Protein AF-A0A3C1L4T0-F1 (afdb_monomer_lite)

pLDDT: mean 92.19, std 10.19, range [40.47, 98.19]

Structure (mmCIF, N/CA/C/O backbone):
data_AF-A0A3C1L4T0-F1
#
_entry.id   AF-A0A3C1L4T0-F1
#
loop_
_atom_site.group_PDB
_atom_site.id
_atom_site.type_symbol
_atom_site.label_atom_id
_atom_site.label_alt_id
_atom_site.label_comp_id
_atom_site.label_asym_id
_atom_site.label_entity_id
_atom_site.label_seq_id
_atom_site.pdbx_PDB_ins_code
_atom_site.Cartn_x
_atom_site.Cartn_y
_atom_site.Cartn_z
_atom_site.occupancy
_atom_site.B_iso_or_equiv
_atom_site.auth_seq_id
_atom_site.auth_comp_id
_atom_site.auth_asym_id
_atom_site.auth_atom_id
_atom_site.pdbx_PDB_model_num
ATOM 1 N N . MET A 1 1 ? -17.740 17.058 27.871 1.00 40.47 1 MET A N 1
ATOM 2 C CA . MET A 1 1 ? -17.571 17.567 26.497 1.00 40.47 1 MET A CA 1
ATOM 3 C C . MET A 1 1 ? -17.687 16.342 25.612 1.00 40.47 1 MET A C 1
ATOM 5 O O . MET A 1 1 ? -16.802 15.506 25.686 1.00 40.47 1 MET A O 1
ATOM 9 N N . GLY A 1 2 ? -18.850 16.123 24.993 1.00 52.62 2 GLY A N 1
ATOM 10 C CA . GLY A 1 2 ? -19.075 14.920 24.187 1.00 52.62 2 GLY A CA 1
ATOM 11 C C . GLY A 1 2 ? -18.185 14.979 22.956 1.00 52.62 2 GLY A C 1
ATOM 12 O O . GLY A 1 2 ? -18.142 16.024 22.306 1.00 52.62 2 GLY A O 1
ATOM 13 N N . GLU A 1 3 ? -17.434 13.915 22.689 1.00 60.03 3 GLU A N 1
ATOM 14 C CA . GLU A 1 3 ? -16.680 13.828 21.445 1.00 60.03 3 GLU A CA 1
ATOM 15 C C . GLU A 1 3 ? -17.663 13.905 20.272 1.00 60.03 3 GLU A C 1
ATOM 17 O O . GLU A 1 3 ? -18.729 13.282 20.336 1.00 60.03 3 GLU A O 1
ATOM 22 N N . PRO A 1 4 ? -17.377 14.705 19.231 1.00 52.59 4 PRO A N 1
ATOM 23 C CA . PRO A 1 4 ? -18.195 14.681 18.036 1.00 52.59 4 PRO A CA 1
ATOM 24 C C . PRO A 1 4 ? -18.085 13.274 17.446 1.00 52.59 4 PRO A C 1
ATOM 26 O O . PRO A 1 4 ? -17.021 12.884 16.976 1.00 52.59 4 PRO A O 1
ATOM 29 N N . ALA A 1 5 ? -19.175 12.508 17.503 1.00 61.94 5 ALA A N 1
ATOM 30 C CA . ALA A 1 5 ? -19.269 11.251 16.779 1.00 61.94 5 ALA A CA 1
ATOM 31 C C . ALA A 1 5 ? -19.066 11.580 15.296 1.00 61.94 5 ALA A C 1
ATOM 33 O O . ALA A 1 5 ? -19.845 12.340 14.721 1.00 61.94 5 ALA A O 1
ATOM 34 N N . SER A 1 6 ? -17.974 11.109 14.699 1.00 64.38 6 SER A N 1
ATOM 35 C CA . SER A 1 6 ? -17.756 11.294 13.272 1.00 64.38 6 SER A CA 1
ATOM 36 C C . SER A 1 6 ? -18.768 10.454 12.499 1.00 64.38 6 SER A C 1
ATOM 38 O O . SER A 1 6 ? -18.913 9.266 12.766 1.00 64.38 6 SER A O 1
ATOM 40 N N . ASP A 1 7 ? -19.411 11.035 11.484 1.00 84.69 7 ASP A N 1
ATOM 41 C CA . ASP A 1 7 ? -20.343 10.318 10.591 1.00 84.69 7 ASP A CA 1
ATOM 42 C C . ASP A 1 7 ? -19.655 9.237 9.724 1.00 84.69 7 ASP A C 1
ATOM 44 O O . ASP A 1 7 ? -20.296 8.583 8.901 1.00 84.69 7 ASP A O 1
ATOM 48 N N . PHE A 1 8 ? -18.338 9.054 9.866 1.00 91.00 8 PHE A N 1
ATOM 49 C CA . PHE A 1 8 ? -17.548 8.063 9.144 1.00 91.00 8 PHE A CA 1
ATOM 50 C C . PHE A 1 8 ? -16.869 7.082 10.104 1.00 91.00 8 PHE A C 1
ATOM 52 O O . PHE A 1 8 ? -16.424 7.461 11.187 1.00 91.00 8 PHE A O 1
ATOM 59 N N . VAL A 1 9 ? -16.724 5.837 9.639 1.00 92.81 9 VAL A N 1
ATOM 60 C CA . VAL A 1 9 ? -15.896 4.795 10.275 1.00 92.81 9 VAL A CA 1
ATOM 61 C C . VAL A 1 9 ? -14.482 4.792 9.684 1.00 92.81 9 VAL A C 1
ATOM 63 O O . VAL A 1 9 ? -13.499 4.702 10.409 1.00 92.81 9 VAL A O 1
ATOM 66 N N . VAL A 1 10 ? -14.365 4.960 8.360 1.00 94.56 10 VAL A N 1
ATOM 67 C CA . VAL A 1 10 ? -13.079 5.067 7.655 1.00 94.56 10 VAL A CA 1
ATOM 68 C C . VAL A 1 10 ? -13.094 6.263 6.706 1.00 94.56 10 VAL A C 1
ATOM 70 O O . VAL A 1 10 ? -14.000 6.399 5.885 1.00 94.56 10 VAL A O 1
ATOM 73 N N . LEU A 1 11 ? -12.057 7.101 6.780 1.00 94.38 11 LEU A N 1
ATOM 74 C CA . LEU A 1 11 ? -11.812 8.208 5.856 1.00 94.38 11 LEU A CA 1
ATOM 75 C C . LEU A 1 11 ? -10.565 7.920 5.013 1.00 94.38 11 LEU A C 1
ATOM 77 O O . LEU A 1 11 ? -9.466 7.785 5.543 1.00 94.38 11 LEU A O 1
ATOM 81 N N . LEU A 1 12 ? -10.729 7.872 3.689 1.00 94.25 12 LEU A N 1
ATOM 82 C CA . LEU A 1 12 ? -9.622 7.698 2.748 1.00 94.25 12 LEU A CA 1
ATOM 83 C C . LEU A 1 12 ? -9.167 9.053 2.197 1.00 94.25 12 LEU A C 1
ATOM 85 O O . LEU A 1 12 ? -9.952 9.776 1.584 1.00 94.25 12 LEU A O 1
ATOM 89 N N . VAL A 1 13 ? -7.881 9.369 2.359 1.00 93.56 13 VAL A N 1
ATOM 90 C CA . VAL A 1 13 ? -7.258 10.579 1.801 1.00 93.56 13 VAL A CA 1
ATOM 91 C C . VAL A 1 13 ? -6.346 10.186 0.638 1.00 93.56 13 VAL A C 1
ATOM 93 O O . VAL A 1 13 ? -5.248 9.674 0.835 1.00 93.56 13 VAL A O 1
ATOM 96 N N . GLY A 1 14 ? -6.813 10.421 -0.590 1.00 91.69 14 GLY A N 1
ATOM 97 C CA . GLY A 1 14 ? -6.089 10.123 -1.831 1.00 91.69 14 GLY A CA 1
ATOM 98 C C . GLY A 1 14 ? -5.597 11.376 -2.562 1.00 91.69 14 GLY A C 1
ATOM 99 O O . GLY A 1 14 ? -6.080 12.480 -2.329 1.00 91.69 14 GLY A O 1
ATOM 100 N N . GLY A 1 15 ? -4.621 11.211 -3.459 1.00 90.62 15 GLY A N 1
ATOM 101 C CA . GLY A 1 15 ? -4.013 12.317 -4.208 1.00 90.62 15 GLY A CA 1
ATOM 102 C C . GLY A 1 15 ? -2.585 12.023 -4.673 1.00 90.62 15 GLY A C 1
ATOM 103 O O . GLY A 1 15 ? -1.925 11.118 -4.156 1.00 90.62 15 GLY A O 1
ATOM 104 N N . ALA A 1 16 ? -2.095 12.797 -5.641 1.00 88.38 16 ALA A N 1
ATOM 105 C CA . ALA A 1 16 ? -0.748 12.646 -6.196 1.00 88.38 16 ALA A CA 1
ATOM 106 C C . ALA A 1 16 ? 0.356 12.873 -5.144 1.00 88.38 16 ALA A C 1
ATOM 108 O O . ALA A 1 16 ? 0.127 13.471 -4.086 1.00 88.38 16 ALA A O 1
ATOM 109 N N . SER A 1 17 ? 1.573 12.391 -5.410 1.00 85.62 17 SER A N 1
ATOM 110 C CA . SER A 1 17 ? 2.729 12.751 -4.577 1.00 85.62 17 SER A CA 1
ATOM 111 C C . SER A 1 17 ? 2.903 14.276 -4.547 1.00 85.62 17 SER A C 1
ATOM 113 O O . SER A 1 17 ? 2.654 14.951 -5.543 1.00 85.62 17 SER A O 1
ATOM 115 N N . GLY A 1 18 ? 3.242 14.831 -3.382 1.00 89.25 18 GLY A N 1
ATOM 116 C CA . GLY A 1 18 ? 3.349 16.282 -3.181 1.00 89.25 18 GLY A CA 1
ATOM 117 C C . GLY A 1 18 ? 2.021 17.043 -3.038 1.00 89.25 18 GLY A C 1
ATOM 118 O O . GLY A 1 18 ? 2.049 18.236 -2.760 1.00 89.25 18 GLY A O 1
ATOM 119 N N . SER A 1 19 ? 0.852 16.394 -3.134 1.00 93.44 19 SER A N 1
ATOM 120 C CA . SER A 1 19 ? -0.453 17.078 -3.025 1.00 93.44 19 SER A CA 1
ATOM 121 C C . SER A 1 19 ? -0.869 17.467 -1.593 1.00 93.44 19 SER A C 1
ATOM 123 O O . SER A 1 19 ? -2.014 17.854 -1.377 1.00 93.44 19 SER A O 1
ATOM 125 N N . GLY A 1 20 ? 0.011 17.303 -0.598 1.00 91.81 20 GLY A N 1
ATOM 126 C CA . GLY A 1 20 ? -0.254 17.670 0.800 1.00 91.81 20 GLY A CA 1
ATOM 127 C C . GLY A 1 20 ? -1.025 16.643 1.642 1.00 91.81 20 GLY A C 1
ATOM 128 O O . GLY A 1 20 ? -1.450 16.982 2.742 1.00 91.81 20 GLY A O 1
ATO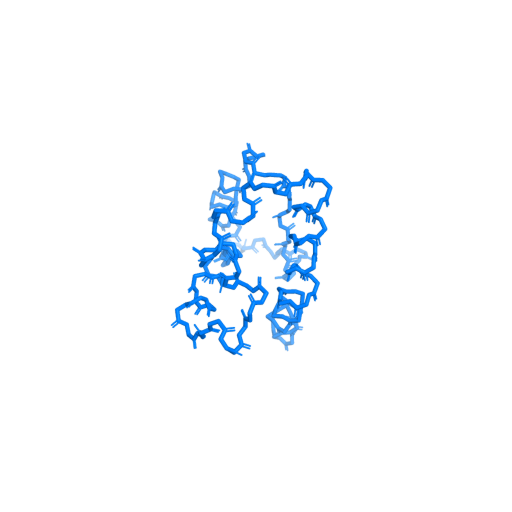M 129 N N . LYS A 1 21 ? -1.189 15.390 1.182 1.00 94.00 21 LYS A N 1
ATOM 130 C CA . LYS A 1 21 ? -1.914 14.334 1.929 1.00 94.00 21 LYS A CA 1
ATOM 131 C C . LYS A 1 21 ? -1.378 14.130 3.343 1.00 94.00 21 LYS A C 1
ATOM 133 O O . LYS A 1 21 ? -2.152 14.180 4.286 1.00 94.00 21 LYS A O 1
ATOM 138 N N . THR A 1 22 ? -0.066 13.949 3.493 1.00 88.31 22 THR A N 1
ATOM 139 C CA . THR A 1 22 ? 0.579 13.727 4.797 1.00 88.31 22 THR A CA 1
ATOM 140 C C . THR A 1 22 ? 0.467 14.967 5.684 1.00 88.31 22 THR A C 1
ATOM 142 O O . THR A 1 22 ? 0.111 14.866 6.857 1.00 88.31 22 THR A O 1
ATOM 145 N N . SER A 1 23 ? 0.667 16.155 5.100 1.00 91.44 23 SER A N 1
ATOM 146 C CA . SER A 1 23 ? 0.510 17.439 5.794 1.00 91.44 23 SER A CA 1
ATOM 147 C C . SER A 1 23 ? -0.919 17.676 6.295 1.00 91.44 23 SER A C 1
ATOM 149 O O . SER A 1 23 ? -1.095 18.347 7.305 1.00 91.44 23 SER A O 1
ATOM 151 N N . LEU A 1 24 ? -1.930 17.126 5.615 1.00 92.56 24 LEU A N 1
ATOM 152 C CA . LEU A 1 24 ? -3.328 17.156 6.045 1.00 92.56 24 LEU A CA 1
ATOM 153 C C . LEU A 1 24 ? -3.656 16.033 7.040 1.00 92.56 24 LEU A C 1
ATOM 155 O O . LEU A 1 24 ? -4.322 16.282 8.042 1.00 92.56 24 LEU A O 1
ATOM 159 N N . GLY A 1 25 ? -3.211 14.808 6.763 1.00 91.31 25 GLY A N 1
ATOM 160 C CA . GLY A 1 25 ? -3.628 13.591 7.457 1.00 91.31 25 GLY A CA 1
ATOM 161 C C . GLY A 1 25 ? -3.282 13.598 8.941 1.00 91.31 25 GLY A C 1
ATOM 162 O O . GLY A 1 25 ? -4.156 13.355 9.769 1.00 91.31 25 GLY A O 1
ATOM 163 N N . GLN A 1 26 ? -2.043 13.954 9.297 1.00 90.81 26 GLN A N 1
ATOM 164 C CA . GLN A 1 26 ? -1.604 13.942 10.697 1.00 90.81 26 GLN A CA 1
ATOM 165 C C . GLN A 1 26 ? -2.344 14.981 11.564 1.00 90.81 26 GLN A C 1
ATOM 167 O O . GLN A 1 26 ? -2.864 14.606 12.620 1.00 90.81 26 GLN A O 1
ATOM 172 N N . PRO A 1 27 ? -2.469 16.267 11.162 1.00 93.69 27 PRO A N 1
ATOM 173 C CA . PRO A 1 27 ? -3.285 17.22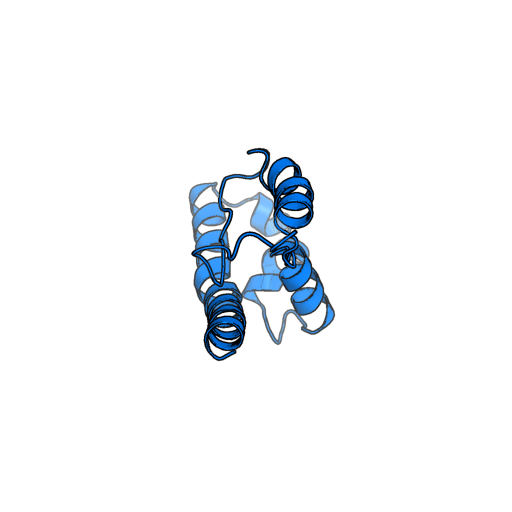3 11.911 1.00 93.69 27 PRO A CA 1
ATOM 174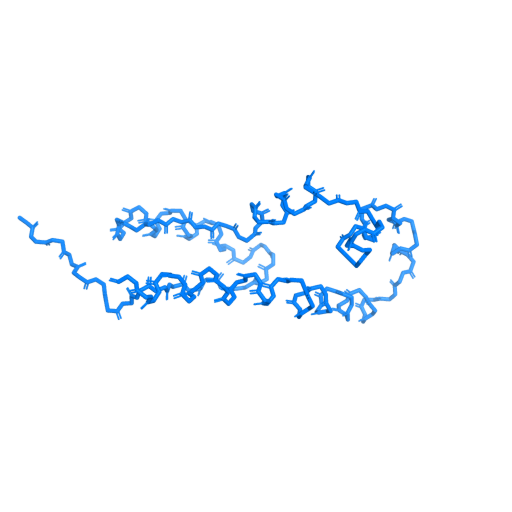 C C . PRO A 1 27 ? -4.771 16.860 11.944 1.00 93.69 27 PRO A C 1
ATOM 176 O O . PRO A 1 27 ? -5.421 17.074 12.968 1.00 93.69 27 PRO A O 1
ATOM 179 N N . LEU A 1 28 ? -5.315 16.314 10.850 1.00 92.94 28 LEU A N 1
ATOM 180 C CA . LEU A 1 28 ? -6.724 15.936 10.765 1.00 92.94 28 LEU A CA 1
ATOM 181 C C . LEU A 1 28 ? -7.054 14.783 11.717 1.00 92.94 28 LEU A C 1
ATOM 183 O O . LEU A 1 28 ? -8.009 14.897 12.481 1.00 92.94 28 LEU A O 1
ATOM 187 N N . ALA A 1 29 ? -6.236 13.727 11.732 1.00 93.56 29 ALA A N 1
ATOM 188 C CA . ALA A 1 29 ? -6.402 12.595 12.639 1.00 93.56 29 ALA A CA 1
ATOM 189 C C . ALA A 1 29 ? -6.360 13.043 14.108 1.00 93.56 29 ALA A C 1
ATOM 191 O O . ALA A 1 29 ? -7.264 12.730 14.880 1.00 93.56 29 ALA A O 1
ATOM 192 N N . ARG A 1 30 ? -5.383 13.891 14.471 1.00 92.94 30 ARG A N 1
ATOM 193 C CA . ARG A 1 30 ? -5.288 14.486 15.818 1.00 92.94 30 ARG A CA 1
ATOM 194 C C . ARG A 1 30 ? -6.512 15.320 16.184 1.00 92.94 30 ARG A C 1
ATOM 196 O O . ARG A 1 30 ? -6.980 15.242 17.313 1.00 92.94 30 ARG A O 1
ATOM 203 N N . ARG A 1 31 ? -7.021 16.130 15.250 1.00 92.94 31 ARG A N 1
ATOM 204 C CA . ARG A 1 31 ? -8.199 16.981 15.475 1.00 92.94 31 ARG A CA 1
ATOM 205 C C . ARG A 1 31 ? -9.475 16.162 15.671 1.00 92.94 31 ARG A C 1
ATOM 207 O O . ARG A 1 31 ? -10.344 16.594 16.420 1.00 92.94 31 ARG A O 1
ATOM 214 N N . LEU A 1 32 ? -9.598 15.040 14.967 1.00 91.81 32 LEU A N 1
ATOM 215 C CA . LEU A 1 32 ? -10.769 14.166 15.016 1.00 91.81 32 LEU A CA 1
ATOM 216 C C . LEU A 1 32 ? -10.663 13.077 16.093 1.00 91.81 32 LEU A C 1
ATOM 218 O O . LEU A 1 32 ? -11.636 12.368 16.303 1.00 91.81 32 LEU A O 1
ATOM 222 N N . GLY A 1 33 ? -9.514 12.937 16.762 1.00 93.25 33 GLY A N 1
ATOM 223 C CA . GLY A 1 33 ? -9.301 11.890 17.766 1.00 93.25 33 GLY A CA 1
ATOM 224 C C . GLY A 1 33 ? -9.273 10.474 17.180 1.00 93.25 33 GLY A C 1
ATOM 225 O O . GLY A 1 33 ? -9.517 9.514 17.901 1.00 93.25 33 GLY A O 1
ATOM 226 N N . VAL A 1 34 ? -8.988 10.331 15.881 1.00 92.62 34 VAL A N 1
ATOM 227 C CA . VAL A 1 34 ? -9.007 9.039 15.174 1.00 92.62 34 VAL A CA 1
ATOM 228 C C . VAL A 1 34 ? -7.598 8.510 14.916 1.00 92.62 34 VAL A C 1
ATOM 230 O O . VAL A 1 34 ? -6.629 9.270 14.841 1.00 92.62 34 VAL A O 1
ATOM 233 N N . ASN A 1 35 ? -7.492 7.195 14.729 1.00 93.25 35 ASN A N 1
ATOM 234 C CA . ASN A 1 35 ? -6.251 6.558 14.297 1.00 93.25 35 ASN A CA 1
ATOM 235 C C . ASN A 1 35 ? -5.881 6.979 12.865 1.00 93.25 35 ASN A C 1
ATOM 237 O O . ASN A 1 35 ? -6.751 7.223 12.027 1.00 93.25 35 ASN A O 1
ATOM 241 N N . LEU A 1 36 ? -4.578 7.030 12.582 1.00 94.31 36 LEU A N 1
ATOM 242 C CA . LEU A 1 36 ? -4.031 7.255 11.247 1.00 94.31 36 LEU A CA 1
ATOM 243 C C . LEU A 1 36 ? -3.256 6.013 10.807 1.00 94.31 36 LEU A C 1
ATOM 245 O O . LEU A 1 36 ? -2.378 5.547 11.528 1.00 94.31 36 LEU A O 1
ATOM 249 N N . THR A 1 37 ? -3.554 5.524 9.608 1.00 94.88 37 THR A N 1
ATOM 250 C CA . THR A 1 37 ? -2.798 4.460 8.942 1.00 94.88 37 THR A CA 1
ATOM 251 C C . THR A 1 37 ? -2.298 4.996 7.610 1.00 94.88 37 THR A C 1
ATOM 253 O O . THR A 1 37 ? -3.103 5.326 6.735 1.00 94.88 37 THR A O 1
ATOM 256 N N . GLU A 1 38 ? -0.980 5.110 7.452 1.00 94.31 38 GLU A N 1
ATOM 257 C CA . GLU A 1 38 ? -0.375 5.522 6.187 1.00 94.31 38 GLU A CA 1
ATOM 258 C C . GLU A 1 38 ? -0.170 4.287 5.293 1.00 94.31 38 GLU A C 1
ATOM 260 O O . GLU A 1 38 ? 0.322 3.249 5.730 1.00 94.31 38 GLU A O 1
ATOM 265 N N . VAL A 1 39 ? -0.570 4.375 4.019 1.00 94.38 39 VAL A N 1
ATOM 266 C CA . VAL A 1 39 ? -0.415 3.256 3.064 1.00 94.38 39 VAL A CA 1
ATOM 267 C C . VAL A 1 39 ? 1.066 2.912 2.850 1.00 94.38 39 VAL A C 1
ATOM 269 O O . VAL A 1 39 ? 1.401 1.755 2.600 1.00 94.38 39 VAL A O 1
ATOM 272 N N . ASP A 1 40 ? 1.953 3.890 3.022 1.00 92.94 40 ASP A N 1
ATOM 273 C CA . ASP A 1 40 ? 3.401 3.711 2.929 1.00 92.94 40 ASP A CA 1
ATOM 274 C C . ASP A 1 40 ? 3.929 2.783 4.044 1.00 92.94 40 ASP A C 1
ATOM 276 O O . ASP A 1 40 ? 4.808 1.962 3.786 1.00 92.94 40 ASP A O 1
ATOM 280 N N . ASP A 1 41 ? 3.343 2.811 5.248 1.00 95.38 41 ASP A N 1
ATOM 281 C CA . ASP A 1 41 ? 3.713 1.886 6.332 1.00 95.38 41 ASP A CA 1
ATOM 282 C C . ASP A 1 41 ? 3.352 0.436 5.974 1.00 95.38 41 ASP A C 1
ATOM 284 O O . ASP A 1 41 ? 4.111 -0.496 6.254 1.00 95.38 41 ASP A O 1
ATOM 288 N N . ILE A 1 42 ? 2.218 0.237 5.291 1.00 96.44 42 ILE A N 1
ATOM 289 C CA . ILE A 1 42 ? 1.812 -1.074 4.766 1.00 96.44 42 ILE A CA 1
ATOM 290 C C . ILE A 1 42 ? 2.807 -1.541 3.702 1.00 96.44 42 ILE A C 1
ATOM 292 O O . ILE A 1 42 ? 3.197 -2.708 3.705 1.00 96.44 42 ILE A O 1
ATOM 296 N N . GLN A 1 43 ? 3.246 -0.645 2.813 1.00 96.00 43 GLN A N 1
ATOM 297 C CA . GLN A 1 43 ? 4.268 -0.970 1.821 1.00 96.00 43 GLN A CA 1
ATOM 298 C C . GLN A 1 43 ? 5.566 -1.429 2.491 1.00 96.00 43 GLN A C 1
ATOM 300 O O . GLN A 1 43 ? 6.085 -2.487 2.142 1.00 96.00 43 GLN A O 1
ATOM 305 N N . ILE A 1 44 ? 6.059 -0.670 3.475 1.00 97.12 44 ILE A N 1
ATOM 306 C CA . ILE A 1 44 ? 7.275 -1.000 4.230 1.00 97.12 44 ILE A CA 1
ATOM 307 C C . ILE A 1 44 ? 7.140 -2.377 4.889 1.00 97.12 44 ILE A C 1
ATOM 309 O O . ILE A 1 44 ? 8.050 -3.201 4.786 1.00 97.12 44 ILE A O 1
ATOM 313 N N . ALA A 1 45 ? 6.003 -2.652 5.532 1.00 97.88 45 ALA A N 1
ATOM 314 C CA . ALA A 1 45 ? 5.754 -3.932 6.184 1.00 97.88 45 ALA A CA 1
ATOM 315 C C . ALA A 1 45 ? 5.732 -5.100 5.183 1.00 97.88 45 ALA A C 1
ATOM 317 O O . ALA A 1 45 ? 6.348 -6.136 5.436 1.00 97.88 45 ALA A O 1
ATOM 318 N N . LEU A 1 46 ? 5.064 -4.936 4.036 1.00 96.94 46 LEU A N 1
ATOM 319 C CA . LEU A 1 46 ? 5.021 -5.955 2.985 1.00 96.94 46 LEU A CA 1
ATOM 320 C C . LEU A 1 46 ? 6.404 -6.200 2.375 1.00 96.94 46 LEU A C 1
ATOM 322 O O . LEU A 1 46 ? 6.789 -7.357 2.210 1.00 96.94 46 LEU A O 1
ATOM 326 N N . GLU A 1 47 ? 7.167 -5.147 2.076 1.00 96.56 47 GLU A N 1
ATOM 327 C CA . GLU A 1 47 ? 8.536 -5.267 1.558 1.00 96.56 47 GLU A CA 1
ATOM 328 C C . GLU A 1 47 ? 9.464 -5.963 2.564 1.00 96.56 47 GLU A C 1
ATOM 330 O O . GLU A 1 47 ? 10.301 -6.766 2.166 1.00 96.56 47 GLU A O 1
ATOM 335 N N . ALA A 1 48 ? 9.304 -5.710 3.865 1.00 97.75 48 ALA A N 1
ATOM 336 C CA . ALA A 1 48 ? 10.112 -6.354 4.900 1.00 97.75 48 ALA A CA 1
ATOM 337 C C . ALA A 1 48 ? 9.737 -7.829 5.134 1.00 97.75 48 ALA A C 1
ATOM 339 O O . ALA A 1 48 ? 10.598 -8.639 5.478 1.00 97.75 48 ALA A O 1
ATOM 340 N N . ALA A 1 49 ? 8.458 -8.180 4.978 1.00 98.00 49 ALA A N 1
ATOM 341 C CA . ALA A 1 49 ? 7.939 -9.516 5.272 1.00 98.00 49 ALA A CA 1
ATOM 342 C C . ALA A 1 49 ? 7.974 -10.482 4.076 1.00 98.00 49 ALA A C 1
ATOM 344 O O . ALA A 1 49 ? 7.707 -11.672 4.247 1.00 98.00 49 ALA A O 1
ATOM 345 N N . THR A 1 50 ? 8.264 -9.992 2.870 1.00 97.44 50 THR A N 1
ATOM 346 C CA . THR A 1 50 ? 8.212 -10.785 1.636 1.00 97.44 50 THR A CA 1
ATOM 347 C C . THR A 1 50 ? 9.487 -10.645 0.822 1.00 97.44 50 THR A C 1
ATOM 349 O O . THR A 1 50 ? 10.235 -9.683 0.962 1.00 97.44 50 THR A O 1
ATOM 352 N N . THR A 1 51 ? 9.732 -11.605 -0.063 1.00 97.00 51 THR A N 1
ATOM 353 C CA . THR A 1 51 ? 10.811 -11.528 -1.052 1.00 97.00 51 THR A CA 1
ATOM 354 C C . THR A 1 51 ? 10.257 -11.267 -2.450 1.00 97.00 51 THR A C 1
ATOM 356 O O . THR A 1 51 ? 9.058 -11.408 -2.697 1.00 97.00 51 THR A O 1
ATOM 359 N N . GLU A 1 52 ? 11.136 -10.975 -3.409 1.00 96.44 52 GLU A N 1
ATOM 360 C CA . GLU A 1 52 ? 10.759 -10.886 -4.825 1.00 96.44 52 GLU A CA 1
ATOM 361 C C . GLU A 1 52 ? 10.132 -12.181 -5.357 1.00 96.44 52 GLU A C 1
ATOM 363 O O . GLU A 1 52 ? 9.271 -12.141 -6.228 1.00 96.44 52 GLU A O 1
ATOM 368 N N . ARG A 1 53 ? 10.498 -13.342 -4.807 1.00 96.94 53 ARG A N 1
ATOM 369 C CA . ARG A 1 53 ? 9.850 -14.604 -5.176 1.00 96.94 53 ARG A CA 1
ATOM 370 C C . ARG A 1 53 ? 8.389 -14.641 -4.724 1.00 96.94 53 ARG A C 1
ATOM 372 O O . ARG A 1 53 ? 7.559 -15.221 -5.416 1.00 96.94 53 ARG A O 1
ATOM 379 N N . ASP A 1 54 ? 8.088 -14.058 -3.566 1.00 96.56 54 ASP A N 1
ATOM 380 C CA . ASP A 1 54 ? 6.755 -14.116 -2.965 1.00 96.56 54 ASP A CA 1
ATOM 381 C C . ASP A 1 54 ? 5.840 -13.009 -3.531 1.00 96.56 54 ASP A C 1
ATOM 383 O O . ASP A 1 54 ? 4.682 -13.274 -3.848 1.00 96.56 54 ASP A O 1
ATOM 387 N N . LEU A 1 55 ? 6.365 -11.787 -3.715 1.00 96.81 55 LEU A N 1
ATOM 388 C CA . LEU A 1 55 ? 5.654 -10.631 -4.287 1.00 96.81 55 LEU A CA 1
ATOM 389 C C . LEU A 1 55 ? 6.485 -9.918 -5.375 1.00 96.81 55 LEU A C 1
ATOM 391 O O . LEU A 1 55 ? 6.896 -8.767 -5.192 1.00 96.81 55 LEU A O 1
ATOM 395 N N . PRO A 1 56 ? 6.698 -10.540 -6.550 1.00 96.31 56 PRO A N 1
ATOM 396 C CA . PRO A 1 56 ? 7.598 -10.005 -7.579 1.00 96.31 56 PRO A CA 1
ATOM 397 C C . PRO A 1 56 ? 7.194 -8.614 -8.060 1.00 96.31 56 PRO A C 1
ATOM 399 O O . PRO A 1 56 ? 8.041 -7.763 -8.307 1.00 96.31 56 PRO A O 1
ATOM 402 N N . LEU A 1 57 ? 5.888 -8.355 -8.151 1.00 96.31 57 LEU A N 1
ATOM 403 C CA . LEU A 1 57 ? 5.371 -7.077 -8.624 1.00 96.31 57 LEU A CA 1
ATOM 404 C C . LEU A 1 57 ? 5.723 -5.911 -7.684 1.00 96.31 57 LEU A C 1
ATOM 406 O O . LEU A 1 57 ? 6.023 -4.827 -8.171 1.00 96.31 57 LEU A O 1
ATOM 410 N N . LEU A 1 58 ? 5.698 -6.135 -6.366 1.00 96.50 58 LEU A N 1
ATOM 411 C CA . LEU A 1 58 ? 6.026 -5.115 -5.365 1.00 96.50 58 LEU A CA 1
ATOM 412 C C . LEU A 1 58 ? 7.532 -4.818 -5.356 1.00 96.50 58 LEU A C 1
ATOM 414 O O . LEU A 1 58 ? 7.941 -3.661 -5.338 1.00 96.50 58 LEU A O 1
ATOM 418 N N . HIS A 1 59 ? 8.351 -5.870 -5.415 1.00 96.94 59 HIS A N 1
ATOM 419 C CA . HIS A 1 59 ? 9.811 -5.766 -5.323 1.00 96.94 59 HIS A CA 1
ATOM 420 C C . HIS A 1 59 ? 10.485 -5.309 -6.622 1.00 96.94 59 HIS A C 1
ATOM 422 O O . HIS A 1 59 ? 11.629 -4.855 -6.587 1.00 96.94 59 HIS A O 1
ATOM 428 N N . PHE A 1 60 ? 9.787 -5.382 -7.762 1.00 96.31 60 PHE A N 1
ATOM 429 C CA . PHE A 1 60 ? 10.365 -5.108 -9.078 1.00 96.31 60 PHE A CA 1
ATOM 430 C C . PHE A 1 60 ? 11.061 -3.744 -9.165 1.00 96.31 60 PHE A C 1
ATOM 432 O O . PHE A 1 60 ? 12.213 -3.672 -9.577 1.00 96.31 60 PHE A O 1
ATOM 439 N N . TRP A 1 61 ? 10.390 -2.663 -8.754 1.00 90.56 61 TRP A N 1
ATOM 440 C CA . TRP A 1 61 ? 10.948 -1.305 -8.829 1.00 90.56 61 TRP A CA 1
ATOM 441 C C . TRP A 1 61 ? 12.260 -1.161 -8.050 1.00 90.56 61 TRP A C 1
ATOM 443 O O . TRP A 1 61 ? 13.193 -0.521 -8.531 1.00 90.56 61 TRP A O 1
ATOM 453 N N . ARG A 1 62 ? 12.344 -1.770 -6.860 1.00 89.12 62 ARG A N 1
ATOM 454 C CA . ARG A 1 62 ? 13.518 -1.673 -5.986 1.00 89.12 62 ARG A CA 1
ATOM 455 C C . ARG A 1 62 ? 14.676 -2.538 -6.490 1.00 89.12 62 ARG A C 1
ATOM 457 O O . ARG A 1 62 ? 15.821 -2.100 -6.421 1.00 89.12 62 ARG A O 1
ATOM 464 N N . ASN A 1 63 ? 14.381 -3.730 -7.008 1.00 95.19 63 ASN A N 1
ATOM 465 C CA . ASN A 1 63 ? 15.401 -4.702 -7.413 1.00 95.19 63 ASN A CA 1
ATOM 466 C C . ASN A 1 63 ? 15.876 -4.515 -8.861 1.00 95.19 63 ASN A C 1
ATOM 468 O O . ASN A 1 63 ? 17.018 -4.840 -9.172 1.00 95.19 63 ASN A O 1
ATOM 472 N N . HIS A 1 64 ? 15.032 -3.949 -9.730 1.00 95.88 64 HIS A N 1
ATOM 473 C CA . HIS A 1 64 ? 15.294 -3.753 -11.163 1.00 95.88 64 HIS A CA 1
ATOM 474 C C . HIS A 1 64 ? 15.166 -2.279 -11.564 1.00 95.88 64 HIS A C 1
ATOM 476 O O . HIS A 1 64 ? 14.598 -1.944 -12.608 1.00 95.88 64 HIS A O 1
ATOM 482 N N . LEU A 1 65 ? 15.692 -1.379 -10.725 1.00 94.94 65 LEU A N 1
ATOM 483 C CA . LEU A 1 65 ? 15.607 0.071 -10.929 1.00 94.94 65 LEU A CA 1
ATOM 484 C C . LEU A 1 65 ? 16.187 0.506 -12.283 1.00 94.94 65 LEU A C 1
ATOM 486 O O . LEU A 1 65 ? 15.609 1.373 -12.944 1.00 94.94 65 LEU A O 1
ATOM 490 N N . ASP 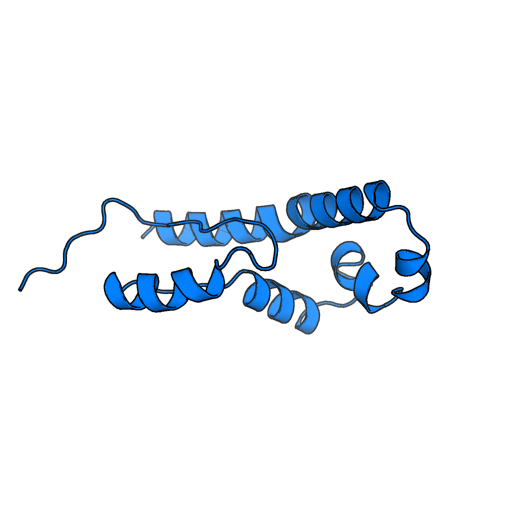A 1 66 ? 17.290 -0.110 -12.714 1.00 97.00 66 ASP A N 1
ATOM 491 C CA . ASP A 1 66 ? 17.917 0.177 -14.007 1.00 97.00 66 ASP A CA 1
ATOM 492 C C . ASP A 1 66 ? 16.967 -0.144 -15.165 1.00 97.00 66 ASP A C 1
ATOM 494 O O . ASP A 1 66 ? 16.765 0.691 -16.046 1.00 97.00 66 ASP A O 1
ATOM 498 N N . GLU A 1 67 ? 16.309 -1.310 -15.138 1.00 96.81 67 GLU A N 1
ATOM 499 C CA . GLU A 1 67 ? 15.333 -1.681 -16.166 1.00 96.81 67 GLU A CA 1
ATOM 500 C C . GLU A 1 67 ? 14.140 -0.725 -16.145 1.00 96.81 67 GLU A C 1
ATOM 502 O O . GLU A 1 67 ? 13.782 -0.156 -17.179 1.00 96.81 67 GLU A O 1
ATOM 507 N N . TYR A 1 68 ? 13.544 -0.492 -14.974 1.00 95.88 68 TYR A N 1
ATOM 508 C CA . TYR A 1 68 ? 12.399 0.405 -14.858 1.00 95.88 68 TYR A CA 1
ATOM 509 C C . TYR A 1 68 ? 12.735 1.823 -15.342 1.00 95.88 68 TYR A C 1
ATOM 511 O O . TYR A 1 68 ? 11.906 2.504 -15.957 1.00 95.88 68 TYR A O 1
ATOM 519 N N . SER A 1 69 ? 13.958 2.293 -15.096 1.00 94.81 69 SER A N 1
ATOM 520 C CA . SER A 1 69 ? 14.409 3.618 -15.529 1.00 94.81 69 SER A CA 1
ATOM 521 C C . SER A 1 69 ? 14.427 3.765 -17.053 1.00 94.81 69 SER A C 1
ATOM 523 O O . SER A 1 69 ? 14.289 4.881 -17.547 1.00 94.81 69 SER A O 1
ATOM 525 N N . THR A 1 70 ? 14.476 2.662 -17.806 1.00 97.56 70 THR A N 1
ATOM 526 C CA . THR A 1 70 ? 14.343 2.674 -19.275 1.00 97.56 70 THR A CA 1
ATOM 527 C C . THR A 1 70 ? 12.895 2.674 -19.775 1.00 97.56 70 THR A C 1
ATOM 529 O O . THR A 1 70 ? 12.654 2.886 -20.963 1.00 97.56 70 THR A O 1
ATOM 532 N N . TRP A 1 71 ? 11.911 2.420 -18.907 1.00 97.75 71 TRP A N 1
ATOM 533 C CA . TRP A 1 71 ? 10.509 2.327 -19.309 1.00 97.75 71 TRP A CA 1
ATOM 534 C C . TRP A 1 71 ? 9.912 3.692 -19.665 1.00 97.75 71 TRP A C 1
ATOM 536 O O . TRP A 1 71 ? 10.257 4.714 -19.072 1.00 97.75 71 TRP A O 1
ATOM 546 N N . SER A 1 72 ? 8.946 3.685 -20.588 1.00 98.19 72 SER A N 1
ATOM 547 C CA . SER A 1 72 ? 8.097 4.848 -20.853 1.00 98.19 72 SER A CA 1
ATOM 548 C C . SER A 1 72 ? 7.207 5.174 -19.654 1.00 98.19 72 SER A C 1
ATOM 550 O O . SER A 1 72 ? 6.858 4.290 -18.865 1.00 98.19 72 SER A O 1
ATOM 552 N N . ASP A 1 73 ? 6.770 6.429 -19.550 1.00 97.06 73 ASP A N 1
ATOM 553 C CA . ASP A 1 73 ? 5.885 6.859 -18.466 1.00 97.06 73 ASP A CA 1
ATOM 554 C C . ASP A 1 73 ? 4.566 6.074 -18.445 1.00 97.06 73 ASP A C 1
ATOM 556 O O . ASP A 1 73 ? 4.134 5.642 -17.377 1.00 97.06 73 ASP A O 1
ATOM 560 N N . ASP A 1 74 ? 3.989 5.754 -19.608 1.00 98.00 74 ASP A N 1
ATOM 561 C CA . ASP A 1 74 ? 2.792 4.905 -19.697 1.00 98.00 74 ASP A CA 1
ATOM 562 C C . ASP A 1 74 ? 3.013 3.522 -19.074 1.00 98.00 74 ASP A C 1
ATOM 564 O O . ASP A 1 74 ? 2.157 3.008 -18.350 1.00 98.00 74 ASP A O 1
ATOM 568 N N . ARG A 1 75 ? 4.183 2.915 -19.308 1.00 97.44 75 ARG A N 1
ATOM 569 C CA . ARG A 1 75 ? 4.516 1.604 -18.741 1.00 97.44 75 ARG A CA 1
ATOM 570 C C . ARG A 1 75 ? 4.733 1.693 -17.230 1.00 97.44 75 ARG A C 1
ATOM 572 O O . ARG A 1 75 ? 4.294 0.802 -16.503 1.00 97.44 75 ARG A O 1
ATOM 579 N N . ARG A 1 76 ? 5.349 2.773 -16.745 1.00 95.81 76 ARG A N 1
ATOM 580 C CA . ARG A 1 76 ? 5.527 3.050 -15.308 1.00 95.81 76 ARG A CA 1
ATOM 581 C C . ARG A 1 76 ? 4.193 3.238 -14.588 1.00 95.81 76 ARG A C 1
ATOM 583 O O . ARG A 1 76 ? 3.979 2.653 -13.525 1.00 95.81 76 ARG A O 1
ATOM 590 N N . VAL A 1 77 ? 3.280 3.998 -15.193 1.00 95.44 77 VAL A N 1
ATOM 591 C CA . VAL A 1 77 ? 1.914 4.202 -14.691 1.00 95.44 77 VAL A CA 1
ATOM 592 C C . VAL A 1 77 ? 1.148 2.884 -14.682 1.00 95.44 77 VAL A C 1
ATOM 594 O O . VAL A 1 77 ? 0.554 2.531 -13.664 1.00 95.44 77 VAL A O 1
ATOM 597 N N . ALA A 1 78 ? 1.201 2.115 -15.773 1.00 96.75 78 ALA A N 1
ATOM 598 C CA . ALA A 1 78 ? 0.554 0.810 -15.847 1.00 96.75 78 ALA A CA 1
ATOM 599 C C . ALA A 1 78 ? 1.068 -0.146 -14.759 1.00 96.75 78 ALA A C 1
ATOM 601 O O . ALA A 1 78 ? 0.270 -0.834 -14.122 1.00 96.75 78 ALA A O 1
ATOM 602 N N . HIS A 1 79 ? 2.377 -0.149 -14.496 1.00 96.19 79 HIS A N 1
ATOM 603 C CA . HIS A 1 79 ? 2.982 -0.942 -13.427 1.00 96.19 79 HIS A CA 1
ATOM 604 C C . HIS A 1 79 ? 2.498 -0.518 -12.033 1.00 96.19 79 HIS A C 1
ATOM 606 O O . HIS A 1 79 ? 2.061 -1.371 -11.262 1.00 96.19 79 HIS A O 1
ATOM 612 N N . HIS A 1 80 ? 2.476 0.783 -11.728 1.00 94.19 80 HIS A N 1
ATOM 613 C CA . HIS A 1 80 ? 1.957 1.286 -10.450 1.00 94.19 80 HIS A CA 1
ATOM 614 C C . HIS A 1 80 ? 0.470 0.966 -10.255 1.00 94.19 80 HIS A C 1
ATOM 616 O O . HIS A 1 80 ? 0.072 0.485 -9.196 1.00 94.19 80 HIS A O 1
ATOM 622 N N . ILE A 1 81 ? -0.360 1.150 -11.288 1.00 96.19 81 ILE A N 1
ATOM 623 C CA . ILE A 1 81 ? -1.781 0.770 -11.243 1.00 96.19 81 ILE A CA 1
ATOM 624 C C . ILE A 1 81 ? -1.926 -0.728 -10.968 1.00 96.19 81 ILE A C 1
ATOM 626 O O . ILE A 1 81 ? -2.808 -1.137 -10.208 1.00 96.19 81 ILE A O 1
ATOM 630 N N . ARG A 1 82 ? -1.066 -1.549 -11.575 1.00 97.62 82 ARG A N 1
ATOM 631 C CA . ARG A 1 82 ? -1.060 -2.993 -11.363 1.00 97.62 82 ARG A CA 1
ATOM 632 C C . ARG A 1 82 ? -0.717 -3.344 -9.914 1.00 97.62 82 ARG A C 1
ATOM 634 O O . ARG A 1 82 ? -1.461 -4.114 -9.316 1.00 97.62 82 ARG A O 1
ATOM 641 N N . ILE A 1 83 ? 0.312 -2.725 -9.326 1.00 96.69 83 ILE A N 1
ATOM 642 C CA . ILE A 1 83 ? 0.651 -2.875 -7.897 1.00 96.69 83 ILE A CA 1
ATOM 643 C C . ILE A 1 83 ? -0.552 -2.504 -7.020 1.00 96.69 83 ILE A C 1
ATOM 645 O O . ILE A 1 83 ? -0.948 -3.274 -6.144 1.00 96.69 83 ILE A O 1
ATOM 649 N N . CYS A 1 84 ? -1.187 -1.358 -7.281 1.00 95.62 84 CYS A N 1
ATOM 650 C CA . CYS A 1 84 ? -2.349 -0.918 -6.512 1.00 95.62 84 CYS A CA 1
ATOM 651 C C . CYS A 1 84 ? -3.509 -1.921 -6.576 1.00 95.62 84 CYS A C 1
ATOM 653 O O . CYS A 1 84 ? -4.162 -2.152 -5.564 1.00 95.62 84 CYS A O 1
ATOM 655 N N . ARG A 1 85 ? -3.776 -2.517 -7.744 1.00 97.12 85 ARG A N 1
ATOM 656 C CA . ARG A 1 85 ? -4.880 -3.471 -7.938 1.00 97.12 85 ARG A CA 1
ATOM 657 C C . ARG A 1 85 ? -4.586 -4.853 -7.366 1.00 97.12 85 ARG A C 1
ATOM 659 O O . ARG A 1 85 ? -5.451 -5.428 -6.718 1.00 97.12 85 ARG A O 1
ATOM 666 N N . GLU A 1 86 ? -3.398 -5.387 -7.627 1.00 97.31 86 GLU A N 1
ATOM 667 C CA . GLU A 1 86 ? -3.059 -6.774 -7.291 1.00 97.31 86 GLU A CA 1
ATOM 668 C C . GLU A 1 86 ? -2.557 -6.919 -5.849 1.00 97.31 86 GLU A C 1
ATOM 670 O O . GLU A 1 86 ? -2.820 -7.942 -5.225 1.00 97.31 86 GLU A O 1
ATOM 675 N N . VAL A 1 87 ? -1.887 -5.899 -5.299 1.00 96.56 87 VAL A N 1
ATOM 676 C CA . VAL A 1 87 ? -1.274 -5.961 -3.960 1.00 96.56 87 VAL A CA 1
ATOM 677 C C . VAL A 1 87 ? -2.062 -5.136 -2.946 1.00 96.56 87 VAL A C 1
ATOM 679 O O . VAL A 1 87 ? -2.559 -5.674 -1.961 1.00 96.56 87 VAL A O 1
ATOM 682 N N . PHE A 1 88 ? -2.224 -3.830 -3.174 1.00 97.38 88 PHE A N 1
ATOM 683 C CA . PHE A 1 88 ? -2.782 -2.954 -2.135 1.00 97.38 88 PHE A CA 1
ATOM 684 C C . PHE A 1 88 ? -4.297 -3.042 -2.009 1.00 97.38 88 PHE A C 1
ATOM 686 O O . PHE A 1 88 ? -4.821 -2.982 -0.903 1.00 97.38 88 PHE A O 1
ATOM 693 N N . GLN A 1 89 ? -5.030 -3.202 -3.107 1.00 96.69 89 GLN A N 1
ATOM 694 C CA . GLN A 1 89 ? -6.485 -3.267 -3.058 1.00 96.69 89 GLN A CA 1
ATOM 695 C C . GLN A 1 89 ? -7.018 -4.392 -2.148 1.00 96.69 89 GLN A C 1
ATOM 697 O O . GLN A 1 89 ? -7.894 -4.085 -1.337 1.00 96.69 89 GLN A O 1
ATOM 702 N N . PRO A 1 90 ? -6.542 -5.656 -2.211 1.00 97.31 90 PRO A N 1
ATOM 703 C CA . PRO A 1 90 ? -7.002 -6.685 -1.276 1.00 97.31 90 PRO A CA 1
ATOM 704 C C . PRO A 1 90 ? -6.622 -6.375 0.180 1.00 97.31 90 PRO A C 1
ATOM 706 O O . PRO A 1 90 ? -7.460 -6.549 1.062 1.00 97.31 90 PRO A O 1
ATOM 709 N N . VAL A 1 91 ? -5.419 -5.845 0.430 1.00 97.00 91 VAL A N 1
ATOM 710 C CA . VAL A 1 91 ? -4.964 -5.465 1.780 1.00 97.00 91 VAL A CA 1
ATOM 711 C C . VAL A 1 91 ? -5.835 -4.351 2.367 1.00 97.00 91 VAL A C 1
ATOM 713 O O . VAL A 1 91 ? -6.374 -4.495 3.461 1.00 97.00 91 VAL A O 1
ATOM 716 N N . MET A 1 92 ? -6.059 -3.275 1.609 1.00 96.94 92 MET A N 1
ATOM 717 C CA . MET A 1 92 ? -6.901 -2.157 2.037 1.00 96.94 92 MET A CA 1
ATOM 718 C C . MET A 1 92 ? -8.346 -2.598 2.271 1.00 96.94 92 MET A C 1
ATOM 720 O O . MET A 1 92 ? -8.954 -2.179 3.249 1.00 96.94 92 MET A O 1
ATOM 724 N N . ARG A 1 93 ? -8.907 -3.467 1.416 1.00 97.31 93 ARG A N 1
ATOM 725 C CA . ARG A 1 93 ? -10.256 -4.012 1.640 1.00 97.31 93 ARG A CA 1
ATOM 726 C C . ARG A 1 93 ? -10.347 -4.792 2.948 1.00 97.31 93 ARG A C 1
ATOM 728 O O . ARG A 1 93 ? -11.344 -4.633 3.640 1.00 97.31 93 ARG A O 1
ATOM 735 N N . ALA A 1 94 ? -9.346 -5.611 3.271 1.00 97.62 94 ALA A N 1
ATOM 736 C CA . ALA A 1 94 ? -9.336 -6.393 4.504 1.00 97.62 94 ALA A CA 1
ATOM 737 C C . ALA A 1 94 ? -9.295 -5.489 5.748 1.00 97.62 94 ALA A C 1
ATOM 739 O O . ALA A 1 94 ? -10.117 -5.656 6.641 1.00 97.62 94 ALA A O 1
ATOM 740 N N . ILE A 1 95 ? -8.410 -4.486 5.759 1.00 96.19 95 ILE A N 1
ATOM 741 C CA . ILE A 1 95 ? -8.292 -3.517 6.863 1.00 96.19 95 ILE A CA 1
ATOM 742 C C . ILE A 1 95 ? -9.584 -2.704 7.027 1.00 96.19 95 ILE A C 1
ATOM 744 O O . ILE A 1 95 ? -10.094 -2.546 8.131 1.00 96.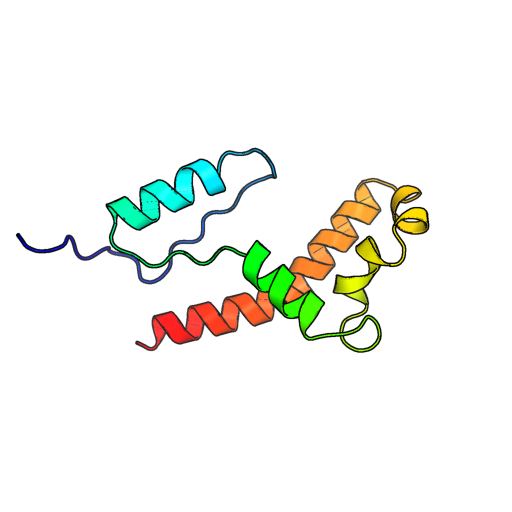19 95 ILE A O 1
ATOM 748 N N . ILE A 1 96 ? -10.151 -2.205 5.924 1.00 96.31 96 ILE A N 1
ATOM 749 C CA . ILE A 1 96 ? -11.406 -1.440 5.963 1.00 96.31 96 ILE A CA 1
ATOM 750 C C . ILE A 1 96 ? -12.556 -2.313 6.475 1.00 96.31 96 ILE A C 1
ATOM 752 O O . ILE A 1 96 ? -13.358 -1.845 7.276 1.00 96.31 96 ILE A O 1
ATOM 756 N N . ALA A 1 97 ? -12.651 -3.564 6.018 1.00 96.75 97 ALA A N 1
ATOM 757 C CA . ALA A 1 97 ? -13.701 -4.479 6.452 1.00 96.75 97 ALA A CA 1
ATOM 758 C C . ALA A 1 97 ? -13.626 -4.780 7.955 1.00 96.75 97 ALA A C 1
ATOM 760 O O . ALA A 1 97 ? -14.672 -4.829 8.595 1.00 96.75 97 ALA A O 1
ATO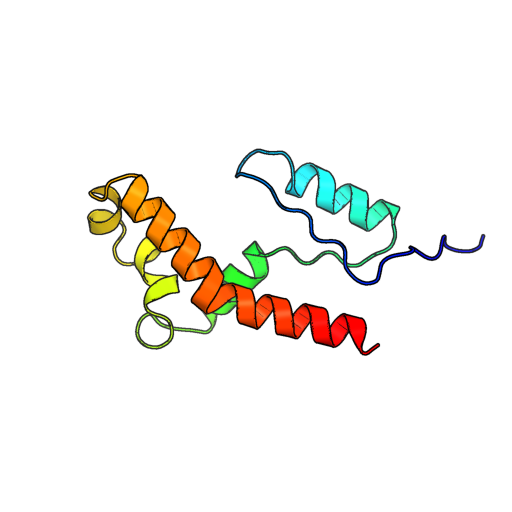M 761 N N . ASP A 1 98 ? -12.420 -4.931 8.508 1.00 96.00 98 ASP A N 1
ATOM 762 C CA . ASP A 1 98 ? -12.204 -5.106 9.948 1.00 96.00 98 ASP A CA 1
ATOM 763 C C . ASP A 1 98 ? -12.748 -3.908 10.745 1.00 96.00 98 ASP A C 1
ATOM 765 O O . ASP A 1 98 ? -13.595 -4.082 11.617 1.00 96.00 98 ASP A O 1
ATOM 769 N N . HIS A 1 99 ? -12.391 -2.679 10.351 1.00 93.81 99 HIS A N 1
ATOM 770 C CA . HIS A 1 99 ? -12.900 -1.464 10.999 1.00 93.81 99 HIS A CA 1
ATOM 771 C C . HIS A 1 99 ? -14.422 -1.297 10.902 1.00 93.81 99 HIS A C 1
ATOM 773 O O . HIS A 1 99 ? -15.035 -0.759 11.821 1.00 93.81 99 HIS A O 1
ATOM 779 N N . LEU A 1 100 ? -15.040 -1.738 9.803 1.00 94.12 100 LEU A N 1
ATOM 780 C CA . LEU A 1 100 ? -16.495 -1.679 9.617 1.00 94.12 100 LEU A CA 1
ATOM 781 C C . LEU A 1 100 ? -17.263 -2.749 10.407 1.00 94.12 100 LEU A C 1
ATOM 783 O O . LEU A 1 100 ? -18.480 -2.629 10.533 1.00 94.12 100 LEU A O 1
ATOM 787 N N . ALA A 1 101 ? -16.595 -3.809 10.866 1.00 92.12 101 ALA A N 1
ATOM 788 C CA . ALA A 1 101 ? -17.221 -4.885 11.632 1.00 92.12 101 ALA A CA 1
ATOM 789 C C . ALA A 1 101 ? -17.278 -4.601 13.145 1.00 92.12 101 ALA A C 1
ATOM 791 O O . ALA A 1 101 ? -18.026 -5.281 13.851 1.00 92.12 101 ALA A O 1
ATOM 792 N N . THR A 1 102 ? -16.489 -3.633 13.622 1.00 65.88 102 THR A N 1
ATOM 793 C CA . THR A 1 102 ? -16.510 -3.090 14.995 1.00 65.88 102 THR A CA 1
ATOM 794 C C . THR A 1 102 ? -17.729 -2.221 15.270 1.00 65.88 102 THR A C 1
ATOM 796 O O . THR A 1 102 ? -18.258 -2.330 16.400 1.00 65.88 102 THR A O 1
#

Sequence (102 aa):
MGEPASDFVVLLVGGASGSGKTSLGQPLARRLGVNLTEVDDIQIALEAATTERDLPLLHFWRNHLDEYSTWSDDRRVAHHIRICREVFQPVMRAIIADHLAT

Secondary structure (DSSP, 8-state):
------S-S-------TTSSHHHHHHHHHHHHT-----HHHHHHHHHHH--TTT-HHHHHHHH-HHHHHTS-HHHHHHHHHHHIIIIIHHHHHHHHHHHHH-

Foldseek 3Di:
DDQPPDPDLDDDDDDDPPPCSVVCQVVVCVVNVHDDDDVVVVLVVDPVVDDCVRVVLSCVCVVVVVVVVPDDPVVVVVSVVCCCVVPVVVVVVVVVVVSVVD

Radius of gyration: 16.79 Å; chains: 1; bounding box: 38×32×47 Å